Protein AF-A0A9X1MKX5-F1 (afdb_monomer)

Foldseek 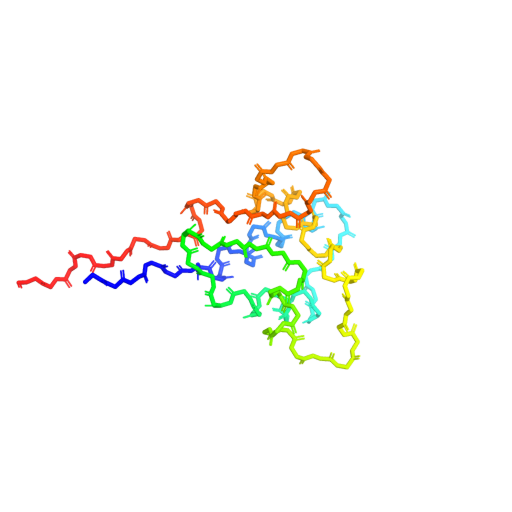3Di:
DDFFWFQLVVLLVLLQVLQVVVVHHDDPLLSLLSVLRRVDTQPDKDALVSSPVSSDDPPRDRVVSLVSLVSSVVSVQWDQPDPPPGRITGGDPVRTDDDPPDDD

Organism: NCBI:txid2894196

Mean predicted aligned error: 5.48 Å

Solvent-accessible surface area (backbone atoms only — not comparable to full-atom values): 6135 Å² total; per-residue (Å²): 132,78,79,42,44,50,38,58,66,57,49,50,51,45,42,36,57,43,29,51,78,67,81,42,79,82,43,73,70,53,51,49,52,55,60,31,46,68,84,38,38,78,88,42,78,46,34,38,70,62,42,54,74,54,35,84,52,96,83,62,43,63,71,59,39,45,51,52,52,52,49,36,29,75,41,64,49,34,41,74,74,55,87,86,75,57,76,38,26,30,62,45,72,88,40,37,52,81,65,81,90,75,82,132

pLDDT: mean 88.76, std 14.26, range [41.84, 98.5]

Structure (mmCIF, N/CA/C/O backbone):
data_AF-A0A9X1MKX5-F1
#
_entry.id   AF-A0A9X1MKX5-F1
#
loop_
_atom_site.group_PDB
_atom_site.id
_atom_site.type_symbol
_atom_site.label_atom_id
_atom_site.label_alt_id
_atom_site.label_comp_id
_atom_site.label_asym_id
_atom_site.label_entity_id
_atom_site.label_seq_id
_atom_site.pdbx_PDB_ins_code
_atom_site.Cartn_x
_atom_site.Cartn_y
_atom_site.Cartn_z
_atom_site.occupancy
_atom_site.B_iso_or_equiv
_atom_site.auth_seq_id
_atom_site.auth_comp_id
_atom_site.auth_asym_id
_atom_site.auth_atom_id
_atom_site.pdbx_PDB_model_num
ATOM 1 N N . MET A 1 1 ? 4.533 9.941 24.241 1.00 46.38 1 MET A N 1
ATOM 2 C CA . MET A 1 1 ? 3.504 9.712 23.210 1.00 46.38 1 MET A CA 1
ATOM 3 C C . MET A 1 1 ? 4.087 8.695 22.253 1.00 46.38 1 MET A C 1
ATOM 5 O O . MET A 1 1 ? 5.109 8.997 21.654 1.00 46.38 1 MET A O 1
ATOM 9 N N . GLY A 1 2 ? 3.568 7.466 22.233 1.00 52.69 2 GLY A N 1
ATOM 10 C CA . GLY A 1 2 ? 3.977 6.499 21.213 1.00 52.69 2 GLY A CA 1
ATOM 11 C C . GLY A 1 2 ? 3.482 6.994 19.858 1.00 52.69 2 GLY A C 1
ATOM 12 O O . GLY A 1 2 ? 2.360 7.485 19.774 1.00 52.69 2 GLY A O 1
ATOM 13 N N . ASN A 1 3 ? 4.314 6.936 18.823 1.00 64.88 3 ASN A N 1
ATOM 14 C CA . ASN A 1 3 ? 3.844 7.235 17.476 1.00 64.88 3 ASN A CA 1
ATOM 15 C C . ASN A 1 3 ? 2.884 6.113 17.065 1.00 64.88 3 ASN A C 1
ATOM 17 O O . ASN A 1 3 ? 3.258 4.939 17.122 1.00 64.88 3 ASN A O 1
ATOM 21 N N . ALA A 1 4 ? 1.648 6.457 16.697 1.00 82.44 4 ALA A N 1
ATOM 22 C CA . ALA A 1 4 ? 0.718 5.483 16.142 1.00 82.44 4 ALA A CA 1
ATOM 23 C C . ALA A 1 4 ? 1.355 4.855 14.894 1.00 82.44 4 ALA A C 1
ATOM 25 O O . ALA A 1 4 ? 1.899 5.556 14.041 1.00 82.44 4 ALA A O 1
ATOM 26 N N . LYS A 1 5 ? 1.328 3.527 14.811 1.00 90.75 5 LYS A N 1
ATOM 27 C CA . LYS A 1 5 ? 1.910 2.767 13.703 1.00 90.75 5 LYS A CA 1
ATOM 28 C C . LYS A 1 5 ? 0.799 2.159 12.864 1.00 90.75 5 LYS A C 1
ATOM 30 O O . LYS A 1 5 ? -0.290 1.893 13.375 1.00 90.75 5 LYS A O 1
ATOM 35 N N . ILE A 1 6 ? 1.079 1.939 11.586 1.00 95.19 6 ILE A N 1
ATOM 36 C CA . ILE A 1 6 ? 0.124 1.290 10.693 1.00 95.19 6 ILE A CA 1
ATOM 37 C C . ILE A 1 6 ? -0.227 -0.129 11.177 1.00 95.19 6 ILE A C 1
ATOM 39 O O . ILE A 1 6 ? 0.646 -0.937 11.500 1.00 95.19 6 ILE A O 1
ATOM 43 N N . ASP A 1 7 ? -1.514 -0.454 11.174 1.00 95.88 7 ASP A N 1
ATOM 44 C CA . ASP A 1 7 ? -2.041 -1.786 11.429 1.00 95.88 7 ASP A CA 1
ATOM 45 C C . ASP A 1 7 ? -1.987 -2.623 10.144 1.00 95.88 7 ASP A C 1
ATOM 47 O O . ASP A 1 7 ? -2.852 -2.574 9.262 1.00 95.88 7 ASP A O 1
ATOM 51 N N . LEU A 1 8 ? -0.930 -3.426 10.028 1.00 96.50 8 LEU A N 1
ATOM 52 C CA . LEU A 1 8 ? -0.732 -4.283 8.865 1.00 96.50 8 LEU A CA 1
ATOM 53 C C . LEU A 1 8 ? -1.772 -5.404 8.756 1.00 96.50 8 LEU A C 1
ATOM 55 O O . LEU A 1 8 ? -1.968 -5.924 7.657 1.00 96.50 8 LEU A O 1
ATOM 59 N N . GLU A 1 9 ? -2.422 -5.824 9.842 1.00 96.50 9 GLU A N 1
ATOM 60 C CA . GLU A 1 9 ? -3.479 -6.837 9.774 1.00 96.50 9 GLU A CA 1
ATOM 61 C C . GLU A 1 9 ? -4.733 -6.265 9.125 1.00 96.50 9 GLU A C 1
ATOM 63 O O . GLU A 1 9 ? -5.259 -6.872 8.186 1.00 96.50 9 GLU A O 1
ATOM 68 N N . GLN A 1 10 ? -5.129 -5.051 9.511 1.00 97.00 10 GLN A N 1
ATOM 69 C CA . GLN A 1 10 ? -6.218 -4.334 8.850 1.00 97.00 10 GLN A CA 1
ATOM 70 C C . GLN A 1 10 ? -5.916 -4.068 7.373 1.00 97.00 10 GLN A C 1
ATOM 72 O O . GLN A 1 10 ? -6.770 -4.315 6.514 1.00 97.00 10 GLN A O 1
ATOM 77 N N . VAL A 1 11 ? -4.683 -3.665 7.036 1.00 98.12 11 VAL A N 1
ATOM 78 C CA . VAL A 1 11 ? -4.267 -3.502 5.630 1.00 98.12 11 VAL A CA 1
ATOM 79 C C . VAL A 1 11 ? -4.404 -4.817 4.859 1.00 98.12 11 VAL A C 1
ATOM 81 O O . VAL A 1 11 ? -4.951 -4.823 3.753 1.00 98.12 11 VAL A O 1
ATOM 8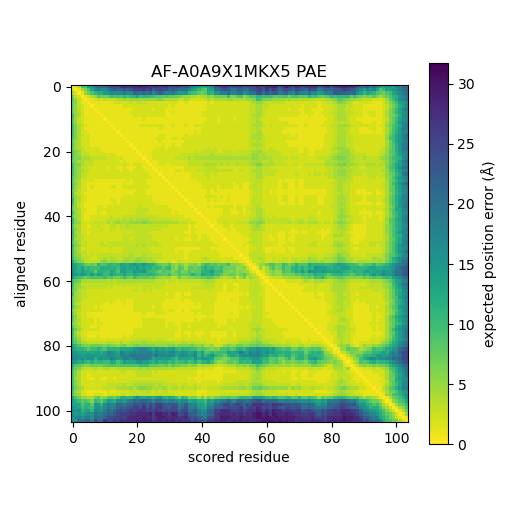4 N N . ARG A 1 12 ? -3.941 -5.946 5.422 1.00 98.31 12 ARG A N 1
ATOM 85 C CA . ARG A 1 12 ? -4.079 -7.272 4.788 1.00 98.31 12 ARG A CA 1
ATOM 86 C C . ARG A 1 12 ? -5.546 -7.642 4.587 1.00 98.31 12 ARG A C 1
ATOM 88 O O . ARG A 1 12 ? -5.892 -8.085 3.494 1.00 98.31 12 ARG A O 1
ATOM 95 N N . GLY A 1 13 ? -6.393 -7.428 5.594 1.00 97.75 13 GLY A N 1
ATOM 96 C CA . GLY A 1 13 ? -7.826 -7.709 5.528 1.00 97.75 13 GLY A CA 1
ATOM 97 C C . GLY A 1 13 ? -8.520 -6.901 4.433 1.00 97.75 13 GLY A C 1
ATOM 98 O O . GLY A 1 13 ? -9.136 -7.474 3.531 1.00 97.75 13 GLY A O 1
ATOM 99 N N . ARG A 1 14 ? -8.350 -5.573 4.441 1.00 98.38 14 ARG A N 1
ATOM 100 C CA . ARG A 1 14 ? -8.972 -4.691 3.445 1.00 98.38 14 ARG A CA 1
ATOM 101 C C . ARG A 1 14 ? -8.483 -4.982 2.031 1.00 98.38 14 ARG A C 1
ATOM 103 O O . ARG A 1 14 ? -9.286 -5.044 1.097 1.00 98.38 14 ARG A O 1
ATOM 110 N N . TYR A 1 15 ? -7.173 -5.152 1.861 1.00 98.50 15 TYR A N 1
ATOM 111 C CA . TYR A 1 15 ? -6.588 -5.426 0.555 1.00 98.50 15 TYR A CA 1
ATOM 112 C C . TYR A 1 15 ? -6.991 -6.814 0.039 1.00 98.50 15 TYR A C 1
ATOM 114 O O . TYR A 1 15 ? -7.300 -6.949 -1.142 1.00 98.50 15 TYR A O 1
ATOM 122 N N . GLY A 1 16 ? -7.060 -7.821 0.915 1.00 98.31 16 GLY A N 1
ATOM 123 C CA . GLY A 1 16 ? -7.571 -9.157 0.601 1.00 98.31 16 GLY A CA 1
ATOM 124 C C . GLY A 1 16 ? -9.004 -9.125 0.070 1.00 98.31 16 GLY A C 1
ATOM 125 O O . GLY A 1 16 ? -9.241 -9.587 -1.042 1.00 98.31 16 GLY A O 1
ATOM 126 N N . GLN A 1 17 ? -9.919 -8.474 0.795 1.00 98.19 17 GLN A N 1
ATOM 127 C CA . GLN A 1 17 ? -11.318 -8.311 0.374 1.00 98.19 17 GLN A CA 1
ATOM 128 C C . GLN A 1 17 ? -11.449 -7.618 -0.990 1.00 98.19 17 GLN A C 1
ATOM 130 O O . GLN A 1 17 ? -12.270 -8.002 -1.819 1.00 98.19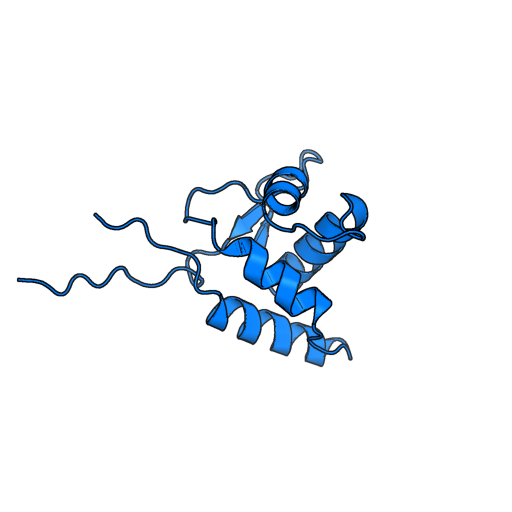 17 GLN A O 1
ATOM 135 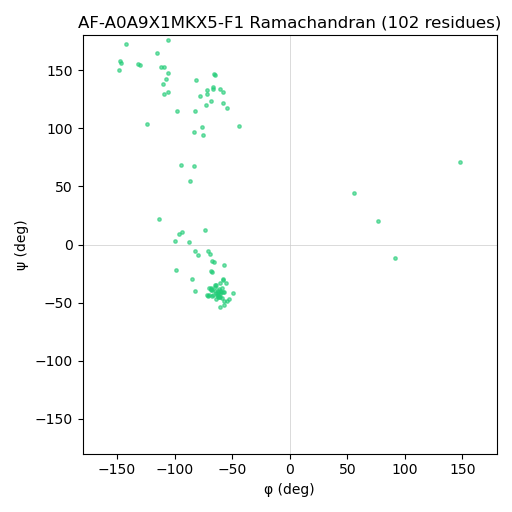N N . TRP A 1 18 ? -10.638 -6.583 -1.242 1.00 98.50 18 TRP A N 1
ATOM 136 C CA . TRP A 1 18 ? -10.634 -5.914 -2.543 1.00 98.50 18 TRP A CA 1
ATOM 137 C C . TRP A 1 18 ? -10.082 -6.806 -3.660 1.00 98.50 18 TRP A C 1
ATOM 139 O O . TRP A 1 18 ? -10.595 -6.772 -4.771 1.00 98.50 18 TRP A O 1
ATOM 149 N N . LEU A 1 19 ? -9.040 -7.601 -3.398 1.00 98.38 19 LEU A N 1
ATOM 150 C CA . LEU A 1 19 ? -8.497 -8.524 -4.398 1.00 98.38 19 LEU A CA 1
ATOM 151 C C . LEU A 1 19 ? -9.531 -9.577 -4.796 1.00 98.38 19 LEU A C 1
ATOM 153 O O . LEU A 1 19 ? -9.690 -9.831 -5.988 1.00 98.38 19 LEU A O 1
ATOM 157 N N . GLU A 1 20 ? -10.248 -10.136 -3.822 1.00 98.12 20 GLU A N 1
ATOM 158 C CA . GLU A 1 20 ? -11.322 -11.102 -4.063 1.00 98.12 20 GLU A CA 1
ATOM 159 C C . GLU A 1 20 ? -12.434 -10.504 -4.931 1.00 98.12 20 GLU A C 1
ATOM 161 O O . GLU A 1 20 ? -12.884 -11.148 -5.877 1.00 98.12 20 GLU A O 1
ATOM 166 N N . SER A 1 21 ? -12.817 -9.242 -4.696 1.00 98.12 21 SER A N 1
ATOM 167 C CA . SER A 1 21 ? -13.851 -8.576 -5.500 1.00 98.12 21 SER A CA 1
ATOM 168 C C . SER A 1 21 ? -13.444 -8.306 -6.954 1.00 98.12 21 SER A C 1
ATOM 170 O O . SER A 1 21 ? -14.305 -8.022 -7.786 1.00 98.12 21 SER A O 1
ATOM 172 N N . VAL A 1 22 ? -12.151 -8.411 -7.278 1.00 97.94 22 VAL A N 1
ATOM 173 C CA . VAL A 1 22 ? -11.614 -8.286 -8.642 1.00 97.94 22 VAL A CA 1
ATOM 174 C C . VAL A 1 22 ? -11.016 -9.597 -9.168 1.00 97.94 22 VAL A C 1
ATOM 176 O O . VAL A 1 22 ? -10.175 -9.556 -10.066 1.00 97.94 22 VAL A O 1
ATOM 179 N N . ASP A 1 23 ? -11.428 -10.740 -8.607 1.00 97.12 23 ASP A N 1
ATOM 180 C CA . ASP A 1 23 ? -10.999 -12.096 -8.992 1.00 97.12 23 ASP A CA 1
ATOM 181 C C . ASP A 1 23 ? -9.470 -12.297 -8.949 1.00 97.12 23 ASP A C 1
ATOM 183 O O . ASP A 1 23 ? -8.816 -12.819 -9.855 1.00 97.12 23 ASP A O 1
ATOM 187 N N . ARG A 1 24 ? -8.843 -11.796 -7.880 1.00 97.00 24 ARG A N 1
ATOM 188 C CA . ARG A 1 24 ? -7.405 -11.925 -7.617 1.00 97.00 24 ARG A CA 1
ATOM 189 C C . ARG A 1 24 ? -7.177 -12.437 -6.200 1.00 97.00 24 ARG A C 1
ATOM 191 O O . ARG A 1 24 ? -7.959 -12.198 -5.294 1.00 97.00 24 ARG A O 1
ATOM 198 N N . SER A 1 25 ? -6.039 -13.093 -5.981 1.00 96.31 25 SER A N 1
ATOM 199 C CA . SER A 1 25 ? -5.678 -13.640 -4.669 1.00 96.31 25 SER A CA 1
ATOM 200 C C . SER A 1 25 ? -4.597 -12.831 -3.954 1.00 96.31 25 SER A C 1
ATOM 202 O O . SER A 1 25 ? -3.668 -12.292 -4.577 1.00 96.31 25 SER A O 1
ATOM 204 N N . PHE A 1 26 ? -4.674 -12.796 -2.622 1.00 96.81 26 PHE A N 1
ATOM 205 C CA . PHE A 1 26 ? -3.613 -12.280 -1.762 1.00 96.81 26 PHE A CA 1
ATOM 206 C C . PHE A 1 26 ? -2.470 -13.304 -1.663 1.00 96.81 26 PHE A C 1
ATOM 208 O O . PHE A 1 26 ? -2.555 -14.304 -0.960 1.00 96.81 26 PHE A O 1
ATOM 215 N N . ASN A 1 27 ? -1.388 -13.077 -2.412 1.00 95.19 27 ASN A N 1
ATOM 216 C CA . ASN A 1 27 ? -0.254 -14.002 -2.495 1.00 95.19 27 ASN A CA 1
ATOM 217 C C . ASN A 1 27 ? 0.976 -13.498 -1.720 1.00 95.19 27 ASN A C 1
ATOM 219 O O . ASN A 1 27 ? 1.014 -12.370 -1.228 1.00 95.19 27 ASN A O 1
ATOM 223 N N . ARG A 1 28 ? 2.034 -14.319 -1.679 1.00 93.75 28 ARG A N 1
ATOM 224 C CA . ARG A 1 28 ? 3.292 -14.006 -0.976 1.00 93.75 28 ARG A CA 1
ATOM 225 C C . ARG A 1 28 ? 3.929 -12.681 -1.415 1.00 93.75 28 ARG A C 1
ATOM 227 O O . ARG A 1 28 ? 4.529 -11.991 -0.597 1.00 93.75 28 ARG A O 1
ATOM 234 N N . HIS A 1 29 ? 3.786 -12.290 -2.684 1.00 93.06 29 HIS A N 1
ATOM 235 C CA . HIS A 1 29 ? 4.331 -11.023 -3.176 1.00 93.06 29 HIS A CA 1
ATOM 236 C C . HIS A 1 29 ? 3.593 -9.806 -2.620 1.00 93.06 29 HIS A C 1
ATOM 238 O O . HIS A 1 29 ? 4.249 -8.809 -2.323 1.00 93.06 29 HIS A O 1
ATOM 244 N N . ARG A 1 30 ? 2.268 -9.899 -2.472 1.00 95.50 30 ARG A N 1
ATOM 245 C CA . ARG A 1 30 ? 1.435 -8.859 -1.855 1.00 95.50 30 ARG A CA 1
ATOM 246 C C . ARG A 1 30 ? 1.651 -8.793 -0.355 1.00 95.50 30 ARG A C 1
ATOM 248 O O . ARG A 1 30 ? 1.864 -7.705 0.161 1.00 95.50 30 ARG A O 1
ATOM 255 N N . ALA A 1 31 ? 1.721 -9.949 0.305 1.00 96.06 31 ALA A N 1
ATOM 256 C CA . ALA A 1 31 ? 2.077 -10.041 1.718 1.00 96.06 31 ALA A CA 1
ATOM 257 C C . ALA A 1 31 ? 3.413 -9.342 2.005 1.00 96.06 31 ALA A C 1
ATOM 259 O O . ALA A 1 31 ? 3.496 -8.501 2.889 1.00 96.06 31 ALA A O 1
ATOM 260 N N . SER A 1 32 ? 4.439 -9.625 1.199 1.00 95.44 32 SER A N 1
ATOM 261 C CA . SER A 1 32 ? 5.749 -8.978 1.314 1.00 95.44 32 SER A CA 1
ATOM 262 C C . SER A 1 32 ? 5.693 -7.460 1.097 1.00 95.44 32 SER A C 1
ATOM 264 O O . SER A 1 32 ? 6.404 -6.742 1.791 1.00 95.44 32 SER A O 1
ATOM 266 N N . PHE A 1 33 ? 4.872 -6.965 0.163 1.00 96.75 33 PHE A N 1
ATOM 267 C CA . PHE A 1 33 ? 4.709 -5.520 -0.041 1.00 96.75 33 PHE A CA 1
ATOM 268 C C . PHE A 1 33 ? 4.017 -4.855 1.153 1.00 96.75 33 PHE A C 1
ATOM 270 O O . PHE A 1 33 ? 4.494 -3.832 1.628 1.00 96.75 33 PHE A O 1
ATOM 277 N N . VAL A 1 34 ? 2.950 -5.468 1.680 1.00 97.56 34 VAL A N 1
ATOM 278 C CA . VAL A 1 34 ? 2.264 -4.980 2.887 1.00 97.56 34 VAL A CA 1
ATOM 279 C C . VAL A 1 34 ? 3.201 -5.005 4.094 1.00 97.56 34 VAL A C 1
ATOM 281 O O . VAL A 1 34 ? 3.267 -4.033 4.827 1.00 97.56 34 VAL A O 1
ATOM 284 N N . ASN A 1 35 ? 4.009 -6.051 4.275 1.00 96.31 35 ASN A N 1
ATOM 285 C CA . ASN A 1 35 ? 4.990 -6.096 5.366 1.00 96.31 35 ASN A CA 1
ATOM 286 C C . ASN A 1 35 ? 6.021 -4.960 5.280 1.00 96.31 35 ASN A C 1
ATOM 288 O O . ASN A 1 35 ? 6.457 -4.450 6.304 1.00 96.31 35 ASN A O 1
ATOM 292 N N . ALA A 1 36 ? 6.391 -4.534 4.070 1.00 96.50 36 ALA A N 1
ATOM 293 C CA . ALA A 1 36 ? 7.310 -3.416 3.873 1.00 96.50 36 ALA A CA 1
ATOM 294 C C . ALA A 1 36 ? 6.699 -2.045 4.219 1.00 96.50 36 ALA A C 1
ATOM 296 O O . ALA A 1 36 ? 7.416 -1.049 4.182 1.00 96.50 36 ALA A O 1
ATOM 297 N N . MET A 1 37 ? 5.404 -1.979 4.544 1.00 96.94 37 MET A N 1
ATOM 298 C CA . MET A 1 37 ? 4.725 -0.768 5.011 1.00 96.94 37 MET A CA 1
ATOM 299 C C . MET A 1 37 ? 4.927 -0.510 6.511 1.00 96.94 37 MET A C 1
ATOM 301 O O . MET A 1 37 ? 4.521 0.540 6.982 1.00 96.94 37 MET A O 1
ATOM 305 N N . ASP A 1 38 ? 5.574 -1.413 7.259 1.00 95.44 38 ASP A N 1
ATOM 306 C CA . ASP A 1 38 ? 5.717 -1.334 8.725 1.00 95.44 38 ASP A CA 1
ATOM 307 C C . ASP A 1 38 ? 6.379 -0.042 9.250 1.00 95.44 38 ASP A C 1
ATOM 309 O O . ASP A 1 38 ? 6.259 0.281 10.423 1.00 95.44 38 ASP A O 1
ATOM 313 N N . TRP A 1 39 ? 7.077 0.721 8.408 1.00 94.06 39 TRP A N 1
ATOM 314 C CA . TRP A 1 39 ? 7.674 2.009 8.786 1.00 94.06 39 TRP A CA 1
ATOM 315 C C . TRP A 1 39 ? 6.676 3.179 8.797 1.00 94.06 39 TRP A C 1
ATOM 317 O O . TRP A 1 39 ? 7.051 4.275 9.201 1.00 94.06 39 TRP A O 1
ATOM 327 N N . ILE A 1 40 ? 5.449 2.980 8.308 1.00 95.62 40 ILE A N 1
ATOM 328 C CA . ILE A 1 40 ? 4.486 4.059 8.081 1.00 95.62 40 ILE A CA 1
ATOM 329 C C . ILE A 1 40 ? 3.819 4.502 9.391 1.00 95.62 40 ILE A C 1
ATOM 331 O O . ILE A 1 40 ? 3.223 3.706 10.118 1.00 95.62 40 ILE A O 1
ATOM 335 N N . GLU A 1 41 ? 3.875 5.811 9.614 1.00 94.69 41 GLU A N 1
ATOM 336 C CA . GLU A 1 41 ? 3.195 6.588 10.662 1.00 94.69 41 GLU A CA 1
ATOM 337 C C . GLU A 1 41 ? 2.174 7.567 10.022 1.00 94.69 41 GLU A C 1
ATOM 339 O O . GLU A 1 41 ? 2.286 7.819 8.817 1.00 94.69 41 GLU A O 1
ATOM 344 N N . PRO A 1 42 ? 1.217 8.158 10.771 1.00 92.19 42 PRO A N 1
ATOM 345 C CA . PRO A 1 42 ? 0.125 8.980 10.225 1.00 92.19 42 PRO A CA 1
ATOM 346 C C . PRO A 1 42 ? 0.545 10.070 9.230 1.00 92.19 42 PRO A C 1
ATOM 348 O O . PRO A 1 42 ? -0.059 10.215 8.171 1.00 92.19 42 PRO A O 1
ATOM 351 N N . GLU A 1 43 ? 1.640 10.778 9.508 1.00 90.94 43 GLU A N 1
ATOM 352 C CA . GLU A 1 43 ? 2.127 11.881 8.664 1.00 90.94 43 GLU A CA 1
ATOM 353 C C . GLU A 1 43 ? 3.058 11.433 7.522 1.00 90.94 43 GLU A C 1
ATOM 355 O O . GLU A 1 43 ? 3.593 12.252 6.765 1.00 90.94 43 GLU A O 1
ATOM 360 N N . SER A 1 44 ? 3.285 10.126 7.380 1.00 93.81 44 SER A N 1
ATOM 361 C CA . SER A 1 44 ? 4.231 9.586 6.406 1.00 93.81 44 SER A CA 1
ATOM 362 C 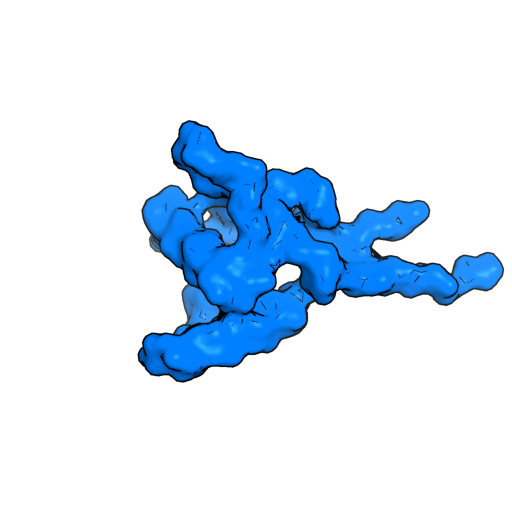C . SER A 1 44 ? 3.776 9.818 4.968 1.00 93.81 44 SER A C 1
ATOM 364 O O . SER A 1 44 ? 2.653 9.499 4.577 1.00 93.81 44 SER A O 1
ATOM 366 N N . VAL A 1 45 ? 4.705 10.281 4.130 1.00 94.44 45 VAL A N 1
ATOM 367 C CA . VAL A 1 45 ? 4.526 10.309 2.673 1.00 94.44 45 VAL A CA 1
ATOM 368 C C . VAL 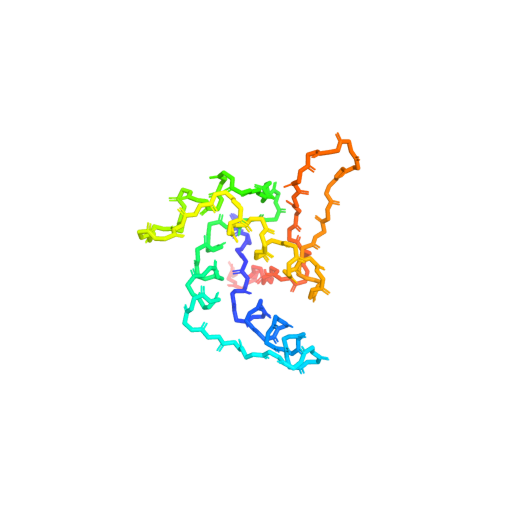A 1 45 ? 4.864 8.937 2.100 1.00 94.44 45 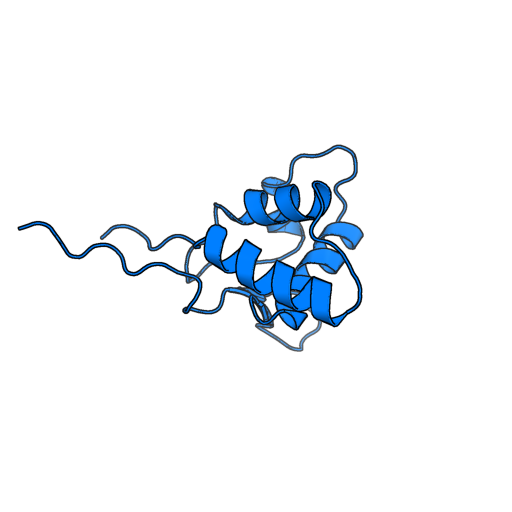VAL A C 1
ATOM 370 O O . VAL A 1 45 ? 6.020 8.499 2.116 1.00 94.44 45 VAL A O 1
ATOM 373 N N . VAL A 1 46 ? 3.865 8.271 1.530 1.00 95.56 46 VAL A N 1
ATOM 374 C CA . VAL A 1 46 ? 4.013 6.963 0.893 1.00 95.56 46 VAL A CA 1
ATOM 375 C C . VAL A 1 46 ? 4.164 7.144 -0.613 1.00 95.56 46 VAL A C 1
ATOM 377 O O . VAL A 1 46 ? 3.242 7.559 -1.307 1.00 95.56 46 VAL A O 1
ATOM 380 N N . ASN A 1 47 ? 5.329 6.793 -1.146 1.00 94.75 47 ASN A N 1
ATOM 381 C CA . ASN A 1 47 ? 5.597 6.789 -2.582 1.00 94.75 47 ASN A CA 1
ATOM 382 C C . ASN A 1 47 ? 6.478 5.586 -2.957 1.00 94.75 47 ASN A C 1
ATOM 384 O O . ASN A 1 47 ? 6.946 4.841 -2.090 1.00 94.75 47 ASN A O 1
ATOM 388 N N . ALA A 1 48 ? 6.678 5.360 -4.259 1.00 94.50 48 ALA A N 1
ATOM 389 C CA . ALA A 1 48 ? 7.432 4.200 -4.734 1.00 94.50 48 ALA A CA 1
ATOM 390 C C . ALA A 1 48 ? 8.866 4.165 -4.185 1.00 94.50 48 ALA A C 1
ATOM 392 O O . ALA A 1 48 ? 9.354 3.089 -3.848 1.00 94.50 48 ALA A O 1
ATOM 393 N N . ASP A 1 49 ? 9.521 5.319 -4.058 1.00 92.69 49 ASP A N 1
ATOM 394 C CA . ASP A 1 49 ? 10.915 5.396 -3.620 1.00 92.69 49 ASP A CA 1
ATOM 395 C C . ASP A 1 49 ? 11.055 5.043 -2.137 1.00 92.69 49 ASP A C 1
ATOM 397 O O . ASP A 1 49 ? 11.927 4.256 -1.772 1.00 92.69 49 ASP A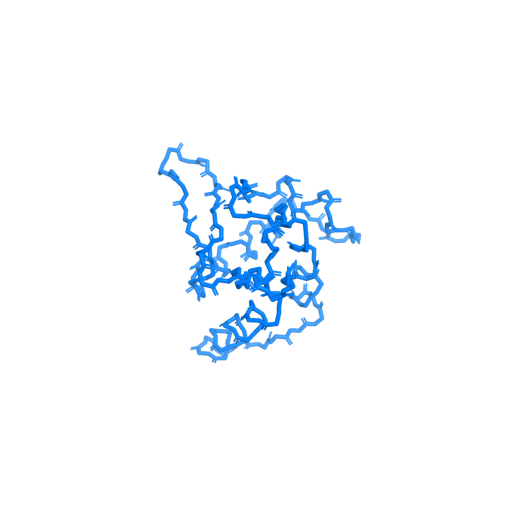 O 1
ATOM 401 N N . ASN A 1 50 ? 10.159 5.545 -1.284 1.00 93.50 50 ASN A N 1
ATOM 402 C CA . ASN A 1 50 ? 10.134 5.191 0.135 1.00 93.50 50 ASN A CA 1
ATOM 403 C C . ASN A 1 50 ? 9.794 3.711 0.342 1.00 93.50 50 ASN A C 1
ATOM 405 O O . ASN A 1 50 ? 10.452 3.037 1.131 1.00 93.50 50 ASN A O 1
ATOM 409 N N . MET A 1 51 ? 8.849 3.165 -0.432 1.00 95.38 51 MET A N 1
ATOM 410 C CA . MET A 1 51 ? 8.527 1.736 -0.373 1.00 95.38 51 MET A CA 1
ATOM 411 C C . MET A 1 51 ? 9.705 0.848 -0.774 1.00 95.38 51 MET A C 1
ATOM 413 O O . MET A 1 51 ? 9.934 -0.183 -0.147 1.00 95.38 51 MET A O 1
ATOM 417 N N . LEU A 1 52 ? 10.473 1.230 -1.796 1.00 94.25 52 LEU A N 1
ATOM 418 C CA . LEU A 1 52 ? 11.614 0.438 -2.263 1.00 94.25 52 LEU A CA 1
ATOM 419 C C . LEU A 1 52 ? 12.776 0.389 -1.265 1.00 94.25 52 LEU A C 1
ATOM 421 O O . LEU A 1 52 ? 13.541 -0.571 -1.306 1.00 94.25 52 LEU A O 1
ATOM 425 N N . LYS A 1 53 ? 12.891 1.362 -0.350 1.00 93.00 53 LYS A N 1
ATOM 426 C CA . LYS A 1 53 ? 13.881 1.315 0.742 1.00 93.00 53 LYS A CA 1
ATOM 427 C C . LYS A 1 53 ? 13.601 0.162 1.710 1.00 93.00 53 LYS A C 1
ATOM 429 O O . LYS A 1 53 ? 14.538 -0.472 2.184 1.00 93.00 53 LYS A O 1
ATOM 434 N N . SER A 1 54 ? 12.324 -0.125 1.963 1.00 91.56 54 SER A N 1
ATOM 435 C CA . SER A 1 54 ? 11.882 -1.137 2.934 1.00 91.56 54 SER A CA 1
ATOM 436 C C . SER A 1 54 ? 11.516 -2.477 2.284 1.00 91.56 54 SER A C 1
ATOM 438 O O . SER A 1 54 ? 11.539 -3.521 2.931 1.00 91.56 54 SER A O 1
ATOM 440 N N . TRP A 1 55 ? 11.194 -2.484 0.989 1.00 93.06 55 TRP A N 1
ATOM 441 C CA . TRP A 1 55 ? 10.787 -3.675 0.245 1.00 93.06 55 TRP A CA 1
ATOM 442 C C . TRP A 1 55 ? 11.966 -4.332 -0.480 1.00 93.06 55 TRP A C 1
ATOM 444 O O . TRP A 1 55 ? 12.060 -4.338 -1.712 1.00 93.06 55 TRP A O 1
ATOM 454 N N . SER A 1 56 ? 12.884 -4.898 0.302 1.00 74.06 56 SER A N 1
ATOM 455 C CA . SER A 1 56 ? 14.113 -5.523 -0.188 1.00 74.06 56 SER A CA 1
ATOM 456 C C . SER A 1 56 ? 13.845 -6.890 -0.827 1.00 74.06 56 SER A C 1
ATOM 458 O O . SER A 1 56 ? 13.791 -7.934 -0.178 1.00 74.06 56 SER A O 1
ATOM 460 N N . ARG A 1 57 ? 13.677 -6.909 -2.152 1.00 75.25 57 ARG A N 1
ATOM 461 C CA . ARG A 1 57 ? 13.618 -8.158 -2.923 1.00 75.25 57 ARG A CA 1
ATOM 462 C C . ARG A 1 57 ? 14.191 -7.988 -4.334 1.00 75.25 57 ARG A C 1
ATOM 464 O O . ARG A 1 57 ? 14.032 -6.914 -4.908 1.00 75.25 57 ARG A O 1
ATOM 471 N N . PRO A 1 58 ? 14.771 -9.042 -4.943 1.00 70.44 58 PRO A N 1
ATOM 472 C CA . PRO A 1 58 ? 15.462 -8.930 -6.235 1.00 70.44 58 PRO A CA 1
ATOM 473 C C . PRO A 1 58 ? 14.598 -8.394 -7.388 1.00 70.44 58 PRO A C 1
ATOM 475 O O . PRO A 1 58 ? 15.106 -7.751 -8.296 1.00 70.44 58 PRO A O 1
ATOM 478 N N . ALA A 1 59 ? 13.284 -8.640 -7.349 1.00 75.75 59 ALA A N 1
ATOM 479 C CA . ALA A 1 59 ? 12.332 -8.199 -8.372 1.00 75.75 59 ALA A CA 1
ATOM 480 C C . ALA A 1 59 ? 11.607 -6.879 -8.028 1.00 75.75 59 ALA A C 1
ATOM 482 O O . ALA A 1 59 ? 10.614 -6.532 -8.674 1.00 75.75 59 ALA A O 1
ATOM 483 N N . ALA A 1 60 ? 12.022 -6.169 -6.973 1.00 85.94 60 ALA A N 1
ATOM 484 C CA . ALA A 1 60 ? 11.453 -4.872 -6.627 1.00 85.94 60 ALA A CA 1
ATOM 485 C C . ALA A 1 60 ? 11.910 -3.802 -7.629 1.00 85.94 60 ALA A C 1
ATOM 487 O O . ALA A 1 60 ? 13.089 -3.656 -7.931 1.00 85.94 60 ALA A O 1
ATOM 488 N N . SER A 1 61 ? 10.953 -3.047 -8.157 1.00 92.06 61 SER A N 1
ATOM 489 C CA . SER A 1 61 ? 11.189 -1.952 -9.101 1.00 92.06 61 SER A CA 1
ATOM 490 C C . SER A 1 61 ? 10.149 -0.852 -8.910 1.00 92.06 61 SER A C 1
ATOM 492 O O . SER A 1 61 ? 9.041 -1.134 -8.441 1.00 92.06 61 SER A O 1
ATOM 494 N N . ARG A 1 62 ? 10.453 0.383 -9.334 1.00 92.00 62 ARG A N 1
ATOM 495 C CA . ARG A 1 62 ? 9.497 1.508 -9.263 1.00 92.00 62 ARG A CA 1
ATOM 496 C C . ARG A 1 62 ? 8.150 1.177 -9.924 1.00 92.00 62 ARG A C 1
ATOM 498 O O . ARG A 1 62 ? 7.133 1.367 -9.261 1.00 92.00 62 ARG A O 1
ATOM 505 N N . PRO A 1 63 ? 8.088 0.589 -11.141 1.00 93.31 63 PRO A N 1
ATOM 506 C CA . PRO A 1 63 ? 6.810 0.204 -11.747 1.00 93.31 63 PRO A CA 1
ATOM 507 C C . PRO A 1 63 ? 6.022 -0.812 -10.914 1.00 93.31 63 PRO A C 1
ATOM 509 O O . PRO A 1 63 ? 4.804 -0.704 -10.785 1.00 93.31 63 PRO A O 1
ATOM 512 N N . SER A 1 64 ? 6.705 -1.799 -10.324 1.00 93.19 64 SER A N 1
ATOM 513 C CA . SER A 1 64 ? 6.038 -2.783 -9.466 1.00 93.19 64 SER A CA 1
ATOM 514 C C . SER A 1 64 ? 5.517 -2.162 -8.168 1.00 93.19 64 SER A C 1
ATOM 516 O O . SER A 1 64 ? 4.403 -2.481 -7.765 1.00 93.19 64 SER A O 1
ATOM 518 N N . ALA A 1 65 ? 6.271 -1.241 -7.558 1.00 94.75 65 ALA A N 1
ATOM 519 C CA . ALA A 1 65 ? 5.845 -0.519 -6.365 1.00 94.75 65 ALA A CA 1
ATOM 520 C C . ALA A 1 65 ? 4.627 0.363 -6.665 1.00 94.75 65 ALA A C 1
ATOM 522 O O . ALA A 1 65 ? 3.626 0.268 -5.961 1.00 94.75 65 ALA A O 1
ATOM 523 N N . TYR A 1 66 ? 4.646 1.127 -7.765 1.00 94.62 66 TYR A N 1
ATOM 524 C CA . TYR A 1 66 ? 3.482 1.909 -8.191 1.00 94.62 66 TYR A CA 1
ATOM 525 C C . TYR A 1 66 ? 2.246 1.048 -8.423 1.00 94.62 66 TYR A C 1
ATOM 527 O O . TYR A 1 66 ? 1.158 1.437 -8.011 1.00 94.62 66 TYR A O 1
ATOM 535 N N . ARG A 1 67 ? 2.396 -0.139 -9.025 1.00 95.00 67 ARG A N 1
ATOM 536 C CA . ARG A 1 67 ? 1.272 -1.066 -9.195 1.00 95.00 67 ARG A CA 1
ATOM 537 C C . ARG A 1 67 ? 0.627 -1.410 -7.852 1.00 95.00 67 ARG A C 1
ATOM 539 O O . ARG A 1 67 ? -0.587 -1.297 -7.738 1.00 95.00 67 ARG A O 1
ATOM 546 N N . TYR A 1 68 ? 1.414 -1.783 -6.843 1.00 96.19 68 TYR A N 1
ATOM 547 C CA . TYR A 1 68 ? 0.870 -2.113 -5.523 1.00 96.19 68 TYR A CA 1
ATOM 548 C C . TYR A 1 68 ? 0.296 -0.894 -4.790 1.00 96.19 68 TYR A C 1
ATOM 550 O O . TYR A 1 68 ? -0.758 -1.015 -4.177 1.00 96.19 68 TYR A O 1
ATOM 558 N N . LEU A 1 69 ? 0.912 0.286 -4.911 1.00 96.88 69 LEU A N 1
ATOM 559 C CA . LEU A 1 69 ? 0.363 1.526 -4.346 1.00 96.88 69 LEU A CA 1
ATOM 560 C C . LEU A 1 69 ? -0.997 1.887 -4.962 1.00 96.88 69 LEU A C 1
ATOM 562 O O . LEU A 1 69 ? -1.936 2.212 -4.242 1.00 96.88 69 LEU A O 1
ATOM 566 N N . ILE A 1 70 ? -1.140 1.757 -6.283 1.00 95.94 70 ILE A N 1
ATOM 567 C CA . ILE A 1 70 ? -2.417 1.977 -6.977 1.00 95.94 70 ILE A CA 1
ATOM 568 C C . ILE A 1 70 ? -3.463 0.953 -6.525 1.00 95.94 70 ILE A C 1
ATOM 570 O O . ILE A 1 70 ? -4.620 1.309 -6.315 1.00 95.94 70 ILE A O 1
ATOM 574 N N . GLU A 1 71 ? -3.081 -0.317 -6.376 1.00 97.50 71 GLU A N 1
ATOM 575 C CA . GLU A 1 71 ? -3.980 -1.357 -5.868 1.00 97.50 71 GLU A CA 1
ATOM 576 C C . GLU A 1 71 ? -4.452 -1.058 -4.439 1.00 97.50 71 GLU A C 1
ATOM 578 O O . GLU A 1 71 ? -5.648 -1.123 -4.177 1.00 97.50 71 GLU A O 1
ATOM 583 N N . LEU A 1 72 ? -3.550 -0.658 -3.540 1.00 98.06 72 LEU A N 1
ATOM 584 C CA . LEU A 1 72 ? -3.894 -0.269 -2.169 1.00 98.06 72 LEU A CA 1
ATOM 585 C C . LEU A 1 72 ? -4.768 0.990 -2.120 1.00 98.06 72 LEU A C 1
ATOM 587 O O . LEU A 1 72 ? -5.668 1.083 -1.287 1.00 98.06 72 LEU A O 1
ATOM 591 N N . SER A 1 73 ? -4.561 1.939 -3.034 1.00 97.06 73 SER A N 1
ATOM 592 C CA . SER A 1 73 ? -5.444 3.099 -3.165 1.00 97.06 73 SER A CA 1
ATOM 593 C C . SER A 1 73 ? -6.845 2.700 -3.638 1.00 97.06 73 SER A C 1
ATOM 595 O O . SER A 1 73 ? -7.836 3.113 -3.041 1.00 97.06 73 SER A O 1
ATOM 597 N N . LYS A 1 74 ? -6.951 1.802 -4.626 1.00 97.31 74 LYS A N 1
ATOM 598 C CA . LYS A 1 74 ? -8.237 1.232 -5.075 1.00 97.31 74 LYS A CA 1
ATOM 599 C C . LYS A 1 74 ? -8.929 0.394 -4.000 1.00 97.31 74 LYS A C 1
ATOM 601 O O . LYS A 1 74 ? -10.151 0.432 -3.896 1.00 97.31 74 LYS A O 1
ATOM 606 N N . ALA A 1 75 ? -8.158 -0.318 -3.180 1.00 97.75 75 ALA A N 1
ATOM 607 C CA . ALA A 1 75 ? -8.656 -1.010 -1.996 1.00 97.75 75 ALA A CA 1
ATOM 608 C C . ALA A 1 75 ? -9.093 -0.035 -0.889 1.00 97.75 75 ALA A C 1
ATOM 610 O O . ALA A 1 75 ? -9.695 -0.449 0.096 1.00 97.75 75 ALA A O 1
ATOM 611 N N . GLY A 1 76 ? -8.828 1.263 -1.040 1.00 97.19 76 GLY A N 1
ATOM 612 C CA . GLY A 1 76 ? -9.211 2.288 -0.083 1.00 97.19 76 GLY A CA 1
ATOM 613 C C . GLY A 1 76 ? -8.334 2.328 1.163 1.00 97.19 76 GLY A C 1
ATOM 614 O O . GLY A 1 76 ? -8.797 2.881 2.151 1.00 97.19 76 GLY A O 1
ATOM 615 N N . VAL A 1 77 ? -7.122 1.768 1.115 1.00 97.88 77 VAL A N 1
ATOM 616 C CA . VAL A 1 77 ? -6.099 1.885 2.170 1.00 97.88 77 VAL A CA 1
ATOM 617 C C . VAL A 1 77 ? -5.335 3.205 2.035 1.00 97.88 77 VAL A C 1
ATOM 619 O O . VAL A 1 77 ? -5.028 3.862 3.025 1.00 97.88 77 VAL A O 1
ATOM 622 N N . LEU A 1 78 ? -5.036 3.603 0.793 1.00 97.12 78 LEU A N 1
ATOM 623 C CA . LEU A 1 78 ? -4.249 4.796 0.480 1.00 97.12 78 LEU A CA 1
ATOM 624 C C . LEU A 1 78 ? -5.096 5.908 -0.148 1.00 97.12 78 LEU A C 1
ATOM 626 O O . LEU A 1 78 ? -5.880 5.665 -1.069 1.00 97.12 78 LEU A O 1
ATOM 630 N N . LEU A 1 79 ? -4.855 7.141 0.288 1.00 94.81 79 LEU A N 1
ATOM 631 C CA . LEU A 1 79 ? -5.380 8.369 -0.306 1.00 94.81 79 LEU A CA 1
ATOM 632 C C . LEU A 1 79 ? -4.274 9.081 -1.074 1.00 94.81 79 LEU A C 1
ATOM 634 O O . LEU A 1 79 ? -3.179 9.267 -0.554 1.00 94.81 79 LEU A O 1
ATOM 638 N N . LYS A 1 80 ? -4.553 9.489 -2.310 1.00 92.38 80 LYS A N 1
ATOM 639 C CA . LYS A 1 80 ? -3.617 10.281 -3.114 1.00 92.38 80 LYS A CA 1
ATOM 640 C C . LYS A 1 80 ? -3.536 11.708 -2.548 1.00 92.38 80 LYS A C 1
ATOM 642 O O . LYS A 1 80 ? -4.581 12.287 -2.266 1.00 92.38 80 LYS A O 1
ATOM 647 N N . ARG A 1 81 ? -2.328 12.264 -2.369 1.00 88.00 81 ARG A N 1
ATOM 648 C CA . ARG A 1 81 ? -2.145 13.604 -1.761 1.00 88.00 81 ARG A CA 1
ATOM 649 C C . ARG A 1 81 ? -2.272 14.764 -2.754 1.00 88.00 81 ARG A C 1
ATOM 651 O O . ARG A 1 81 ? -2.695 15.841 -2.351 1.00 88.00 81 ARG A O 1
ATOM 658 N N . SER A 1 82 ? -1.927 14.564 -4.024 1.00 77.38 82 SER A N 1
ATOM 659 C CA . SER A 1 82 ? -1.966 15.616 -5.048 1.00 77.38 82 SER A CA 1
ATOM 660 C C . SER A 1 82 ? -2.331 15.069 -6.429 1.00 77.38 82 SER A C 1
ATOM 662 O O . SER A 1 82 ? -2.124 13.894 -6.738 1.00 77.38 82 SER A O 1
ATOM 664 N N . ASP A 1 83 ? -2.871 15.937 -7.287 1.00 71.38 83 ASP A N 1
ATOM 665 C CA . ASP A 1 83 ? -3.168 15.627 -8.692 1.00 71.38 83 ASP A CA 1
ATOM 666 C C . ASP A 1 83 ? -2.120 16.149 -9.682 1.00 71.38 83 ASP A C 1
ATOM 668 O O . ASP A 1 83 ? -2.233 15.914 -10.882 1.00 71.38 83 ASP A O 1
ATOM 672 N N . ASP A 1 84 ? -1.045 16.756 -9.180 1.00 71.31 84 ASP A N 1
ATOM 673 C CA . ASP A 1 84 ? 0.054 17.372 -9.940 1.00 71.31 84 ASP A CA 1
ATOM 674 C C . ASP A 1 84 ? 1.020 16.376 -10.618 1.00 71.31 84 ASP A C 1
ATOM 676 O O . ASP A 1 84 ? 2.078 16.754 -11.119 1.00 71.31 84 ASP A O 1
ATOM 680 N N . GLY A 1 85 ? 0.651 15.097 -10.679 1.00 64.00 85 GLY A N 1
ATOM 681 C CA . GLY A 1 85 ? 1.428 14.038 -11.324 1.00 64.00 85 GLY A CA 1
ATOM 682 C C . GLY A 1 85 ? 2.394 13.306 -10.392 1.00 64.00 85 GLY A C 1
ATOM 683 O O . GLY A 1 85 ? 2.862 12.222 -10.754 1.00 64.00 85 GLY A O 1
ATOM 684 N N . ALA A 1 86 ? 2.638 13.810 -9.178 1.00 75.06 86 ALA A N 1
ATOM 685 C CA . ALA A 1 86 ? 3.357 13.057 -8.160 1.00 75.06 86 ALA A CA 1
ATOM 686 C C . ALA A 1 86 ? 2.459 11.928 -7.614 1.00 75.06 86 ALA A C 1
ATOM 688 O O . ALA A 1 86 ? 1.364 12.149 -7.100 1.00 75.06 86 ALA A O 1
ATOM 689 N N . LEU A 1 87 ? 2.897 10.673 -7.753 1.00 86.38 87 LEU A N 1
ATOM 690 C CA . LEU A 1 87 ? 2.189 9.507 -7.206 1.00 86.38 87 LEU A CA 1
ATOM 691 C C . LEU A 1 87 ? 2.558 9.310 -5.730 1.00 86.38 87 LEU A C 1
ATOM 693 O O . LEU A 1 87 ? 3.233 8.341 -5.365 1.00 86.38 87 LEU A O 1
ATOM 697 N N . GLU A 1 88 ? 2.123 10.264 -4.913 1.00 93.62 88 GLU A N 1
ATOM 698 C CA . GLU A 1 88 ? 2.275 10.272 -3.462 1.00 93.62 88 GLU A CA 1
ATOM 699 C C . GLU A 1 88 ? 0.949 9.998 -2.762 1.00 93.62 88 GLU A C 1
ATOM 701 O O . GLU A 1 88 ? -0.120 10.458 -3.177 1.00 93.62 88 GLU A O 1
ATOM 706 N N . TYR A 1 89 ? 1.038 9.248 -1.672 1.00 95.94 89 TYR A N 1
ATOM 707 C CA . TYR A 1 89 ? -0.102 8.782 -0.910 1.00 95.94 89 TYR A CA 1
ATOM 708 C C . TYR A 1 89 ? 0.085 9.043 0.583 1.00 95.94 89 TYR A C 1
ATOM 710 O O . TYR A 1 89 ? 1.207 9.120 1.082 1.00 95.94 89 TYR A O 1
ATOM 718 N N . ALA A 1 90 ? -1.034 9.133 1.287 1.00 95.56 90 ALA A N 1
ATOM 719 C CA . ALA A 1 90 ? -1.136 8.949 2.727 1.00 95.56 90 ALA A CA 1
ATOM 720 C C . ALA A 1 90 ? -1.929 7.663 3.002 1.00 95.56 90 ALA A C 1
ATOM 722 O O . ALA A 1 90 ? -2.752 7.247 2.180 1.00 95.56 90 ALA A O 1
ATOM 723 N N . VAL A 1 91 ? -1.683 7.023 4.141 1.00 96.38 91 VAL A N 1
ATOM 724 C CA . VAL A 1 91 ? -2.548 5.945 4.639 1.00 96.38 91 VAL A CA 1
ATOM 725 C C . VAL A 1 91 ? -3.748 6.587 5.328 1.00 96.38 91 VAL A C 1
ATOM 727 O O . VAL A 1 91 ? -3.600 7.623 5.970 1.00 96.38 91 VAL A O 1
ATOM 730 N N . LYS A 1 92 ? -4.944 6.018 5.165 1.00 95.38 92 LYS A N 1
ATOM 731 C CA . LYS A 1 92 ? -6.115 6.519 5.889 1.00 95.38 92 LYS A CA 1
ATOM 732 C C . LYS A 1 92 ? -5.978 6.295 7.396 1.00 95.38 92 LYS A C 1
ATOM 734 O O . LYS A 1 92 ? -5.421 5.290 7.830 1.00 95.38 92 LYS A O 1
ATOM 739 N N . GLU A 1 93 ? -6.529 7.221 8.173 1.00 92.38 93 GLU A N 1
ATOM 740 C CA . GLU A 1 93 ? -6.431 7.234 9.639 1.00 92.38 93 GLU A CA 1
ATOM 741 C C . GLU A 1 93 ? -6.976 5.958 10.303 1.00 92.38 93 GLU A C 1
ATOM 743 O O . GLU A 1 93 ? -6.438 5.525 11.314 1.00 92.38 93 GLU A O 1
ATOM 748 N N . ASP A 1 94 ? -7.973 5.303 9.699 1.00 93.00 94 ASP A N 1
ATOM 749 C CA . ASP A 1 94 ? -8.574 4.054 10.187 1.00 93.00 94 ASP A CA 1
ATOM 750 C C . ASP A 1 94 ? -7.617 2.849 10.170 1.00 93.00 94 ASP A C 1
ATOM 752 O O . ASP A 1 94 ? -7.883 1.851 10.834 1.00 93.00 94 ASP A O 1
ATOM 756 N N . PHE A 1 95 ? -6.484 2.940 9.466 1.00 94.75 95 PHE A N 1
ATOM 757 C CA . PHE A 1 95 ? -5.433 1.915 9.479 1.00 94.75 95 PHE A CA 1
ATOM 758 C C . PHE A 1 95 ? -4.338 2.184 10.511 1.00 94.75 95 PHE A C 1
ATOM 760 O O . PHE A 1 95 ? -3.305 1.520 10.472 1.00 94.75 95 PHE A O 1
ATOM 767 N N . PHE A 1 96 ? -4.516 3.143 11.413 1.00 93.00 96 PHE A N 1
ATOM 768 C CA . PHE A 1 96 ? -3.632 3.333 12.556 1.00 93.00 96 PHE A CA 1
ATOM 769 C C . PHE A 1 96 ? -4.381 2.917 13.819 1.00 93.00 96 PHE A C 1
ATOM 771 O O . PHE A 1 96 ? -5.515 3.334 14.044 1.00 93.00 96 PHE A O 1
ATOM 778 N N . GLY A 1 97 ? -3.762 2.062 14.635 1.00 79.94 97 GLY A N 1
ATOM 779 C CA . GLY A 1 97 ? -4.345 1.694 15.924 1.00 79.94 97 GLY A CA 1
ATOM 780 C C . GLY A 1 97 ? -4.404 2.906 16.854 1.00 79.94 97 GLY A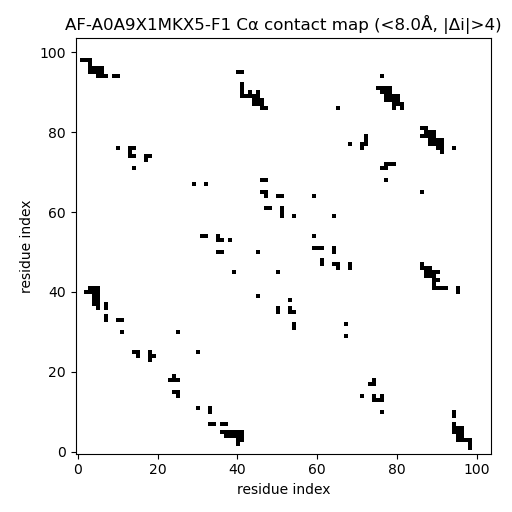 C 1
ATOM 781 O O . GLY A 1 97 ? -3.501 3.748 16.833 1.00 79.94 97 GLY A O 1
ATOM 782 N N . GLU A 1 98 ? -5.434 2.981 17.701 1.00 62.28 98 GLU A N 1
ATOM 783 C CA . GLU A 1 98 ? -5.390 3.874 18.856 1.00 62.28 98 GLU A CA 1
ATOM 784 C C . GLU A 1 98 ? -4.169 3.476 19.691 1.00 62.28 98 GLU A C 1
ATOM 786 O O . GLU A 1 98 ? -4.031 2.324 20.103 1.00 62.28 98 GLU A O 1
ATOM 791 N N . THR A 1 99 ? -3.237 4.405 19.913 1.00 54.91 99 THR A N 1
ATOM 792 C CA . THR A 1 99 ? -2.223 4.207 20.949 1.00 54.91 99 THR A CA 1
ATOM 793 C C . THR A 1 99 ? -2.963 3.925 22.243 1.00 54.91 99 THR A C 1
ATOM 795 O O . THR A 1 99 ? -3.696 4.805 22.701 1.00 54.91 99 THR A O 1
ATOM 798 N N . ASP A 1 100 ? -2.758 2.735 22.818 1.00 46.88 100 ASP A N 1
ATOM 799 C CA . ASP A 1 100 ? -3.202 2.398 24.166 1.00 46.88 100 ASP A CA 1
ATOM 800 C C . ASP A 1 100 ? -2.866 3.570 25.092 1.00 46.88 100 ASP A C 1
ATOM 802 O O . ASP A 1 100 ? -1.728 3.773 25.518 1.00 46.88 100 ASP A O 1
ATOM 806 N N . SER A 1 101 ? -3.881 4.367 25.402 1.00 47.75 101 SER A N 1
ATOM 807 C CA . SER A 1 101 ? -3.852 5.319 26.502 1.00 47.75 101 SER A CA 1
ATOM 808 C C . SER A 1 101 ? -4.299 4.559 27.746 1.00 47.75 101 SER A C 1
ATOM 810 O O . SER A 1 101 ? -5.275 4.918 28.393 1.00 47.75 101 SER A O 1
ATOM 812 N N . SER A 1 102 ? -3.620 3.448 28.034 1.00 50.97 102 SER A N 1
ATOM 813 C CA . SER A 1 102 ? -3.833 2.637 29.229 1.00 50.97 102 SER A CA 1
ATOM 814 C C . SER A 1 102 ? -2.508 2.521 29.974 1.00 50.97 102 SER A C 1
ATOM 816 O O . SER A 1 102 ? -1.609 1.792 29.567 1.00 50.97 102 SER A O 1
ATOM 818 N N . GLY A 1 103 ? -2.391 3.277 31.064 1.00 43.81 103 GLY A N 1
ATOM 819 C CA . GLY A 1 103 ? -1.222 3.322 31.946 1.00 43.81 103 GLY A CA 1
ATOM 820 C C . GLY A 1 103 ? -1.084 4.724 32.535 1.00 43.81 103 GLY A C 1
ATOM 821 O O . GLY A 1 103 ? -0.376 5.543 31.963 1.00 43.81 103 GLY A O 1
ATOM 822 N N . ALA A 1 104 ? -1.978 5.106 33.451 1.00 41.84 104 ALA A N 1
ATOM 823 C CA . ALA A 1 104 ? -1.860 4.929 34.910 1.00 41.84 104 ALA A CA 1
ATOM 824 C C . ALA A 1 104 ? -1.192 6.145 35.570 1.00 41.84 104 ALA A C 1
ATOM 826 O O . ALA A 1 104 ? -0.055 6.483 35.180 1.00 41.84 104 ALA A O 1
#

Sequence (104 aa):
MGNAKIDLEQVRGRYGQWLESVDRSFNRHRASFVNAMDWIEPESVVNADNMLKSWSRPAASRPSAYRYLIELSKAGVLLKRSDDGALEYAVKEDFFGETDSSGA

Nearest PDB structures (foldseek):
  2rgv-assembly1_A  TM=7.411E-01  e=9.518E-03  Bacillus subtilis
  2fe3-assembly1_B  TM=7.245E-01  e=1.083E-02  Bacillus subtilis
  4rb2-assembly1_C  TM=7.073E-01  e=2.668E-02  Magnetospirillum gryphiswaldense MSR-1 v2
  3f8n-assembly1_B  TM=7.137E-01  e=3.927E-02  Bacillus subtilis
  5fd5-assembly2_B  TM=6.545E-01  e=3.927E-02  Rhizobium leguminosarum bv. viciae

Radius of gyration: 14.01 Å; Cα contacts (8 Å, |Δi|>4): 130; chains: 1; bounding box: 29×31×47 Å

Secondary structure (DSSP, 8-state):
-PPP-B-HHHHHHHHHHHHHHTT----HHHHHHHHTTTT--TT--B-HHHHHHH---TT--HHHHHHHHHHHHHTTSEEE--SSS---EEE-GGGBPPP-----